Protein AF-A0A8H4WHG0-F1 (afdb_monomer_lite)

Sequence (156 aa):
MGLGTYLGYFVSQNGRGHVLGYRLNLPNECSWTNANLFTTQYFHKDGVDLAGLLCITKYLSGGESDIASTHHVFNVLQERDPDVTRTLCEPNWYFDRKGETSEGEEGWVRGSVFYLENDDDRSSLRVYARFDPMNETSLARFNSGPDARIPFLSDR

pLDDT: mean 80.16, std 14.62, range [36.09, 98.19]

Radius of gyration: 18.2 Å; chains: 1; bounding box: 47×36×48 Å

Foldseek 3Di:
DPPVVVVDDFDAPDPVRDRDDDDDDDPPPDPPPDDDSPDDFDDFDDPDPDDDDDPPDDDPDDPDDDDDDPVVVLVVCCVPPVVVSVQQQDQADKFAPVPPDDPPDDRIDTGHQWDWDPDPVVPDTDIDGGDDVVRVVVCCVQCDDPNNPHDDPDDD

Structure (mmCIF, N/CA/C/O backbone):
data_AF-A0A8H4WHG0-F1
#
_entry.id   AF-A0A8H4WHG0-F1
#
loop_
_atom_site.group_PDB
_atom_site.id
_atom_site.type_symbol
_atom_site.label_atom_id
_atom_site.label_alt_id
_atom_site.label_comp_id
_atom_site.label_asym_id
_atom_site.label_entity_id
_atom_site.label_seq_id
_atom_site.pdbx_PDB_ins_code
_atom_site.Cartn_x
_atom_site.Cartn_y
_atom_site.Cartn_z
_atom_site.occupancy
_atom_site.B_iso_or_equiv
_atom_site.auth_seq_id
_atom_site.auth_comp_id
_atom_site.auth_asym_id
_atom_site.auth_atom_id
_atom_site.pdbx_PDB_model_num
ATOM 1 N N . MET A 1 1 ? 14.609 16.639 -13.752 1.00 70.56 1 MET A N 1
ATOM 2 C CA . MET A 1 1 ? 13.201 16.212 -13.576 1.00 70.56 1 MET A CA 1
ATOM 3 C C . MET A 1 1 ? 12.419 16.602 -14.824 1.00 70.56 1 MET A C 1
ATOM 5 O O . MET A 1 1 ? 12.812 17.574 -15.455 1.00 70.56 1 MET A O 1
ATOM 9 N N . GLY A 1 2 ? 11.419 15.809 -15.222 1.00 85.12 2 GLY A N 1
ATOM 10 C CA . GLY A 1 2 ? 10.707 15.924 -16.508 1.00 85.12 2 GLY A CA 1
ATOM 11 C C . GLY A 1 2 ? 9.200 15.743 -16.323 1.00 85.12 2 GLY A C 1
ATOM 12 O O . GLY A 1 2 ? 8.618 16.447 -15.516 1.00 85.12 2 GLY A O 1
ATOM 13 N N . LEU A 1 3 ? 8.583 14.765 -16.995 1.00 86.38 3 LEU A N 1
ATOM 14 C CA . LEU A 1 3 ? 7.125 14.534 -16.990 1.00 86.38 3 LEU A CA 1
ATOM 15 C C . LEU A 1 3 ? 6.451 14.609 -15.604 1.00 86.38 3 LEU A C 1
ATOM 17 O O . LEU A 1 3 ? 5.375 15.184 -15.485 1.00 86.38 3 LEU A O 1
ATOM 21 N N . GLY A 1 4 ? 7.092 14.090 -14.552 1.00 86.56 4 GLY A N 1
ATOM 22 C CA . GLY A 1 4 ? 6.533 14.114 -13.195 1.00 86.56 4 GLY A CA 1
ATOM 23 C C . GLY A 1 4 ? 6.200 15.516 -12.662 1.00 86.56 4 GLY A C 1
ATOM 24 O O . GLY A 1 4 ? 5.281 15.640 -11.864 1.00 86.56 4 GLY A O 1
ATOM 25 N N . THR A 1 5 ? 6.860 16.581 -13.146 1.00 89.88 5 THR A N 1
ATOM 26 C CA . THR A 1 5 ? 6.596 17.960 -12.682 1.00 89.88 5 THR A CA 1
ATOM 27 C C . THR A 1 5 ? 5.221 18.467 -13.111 1.00 89.88 5 THR A C 1
ATOM 29 O O . THR A 1 5 ? 4.733 19.439 -12.549 1.00 89.88 5 THR A O 1
ATOM 32 N N . TYR A 1 6 ? 4.615 17.846 -14.127 1.00 92.56 6 TYR A N 1
ATOM 33 C CA . TYR A 1 6 ? 3.268 18.172 -14.595 1.00 92.56 6 TYR A CA 1
ATOM 34 C C . TYR A 1 6 ? 2.177 17.426 -13.817 1.00 92.56 6 TYR A C 1
ATOM 36 O O . TYR A 1 6 ? 1.007 17.770 -13.946 1.00 92.56 6 TYR A O 1
ATOM 44 N N . LEU A 1 7 ? 2.546 16.399 -13.043 1.00 91.00 7 LEU A N 1
ATOM 45 C CA . LEU A 1 7 ? 1.608 15.533 -12.326 1.00 91.00 7 LEU A CA 1
ATOM 46 C C . LEU A 1 7 ? 1.487 15.895 -10.844 1.00 91.00 7 LEU A C 1
ATOM 48 O O . LEU A 1 7 ? 0.455 15.620 -10.242 1.00 91.00 7 LEU A O 1
ATOM 52 N N . GLY A 1 8 ? 2.510 16.519 -10.256 1.00 90.81 8 GLY A N 1
ATOM 53 C CA . GLY A 1 8 ? 2.449 16.971 -8.872 1.00 90.81 8 GLY A CA 1
ATOM 54 C C . GLY A 1 8 ? 3.814 17.217 -8.242 1.00 90.81 8 GLY A C 1
ATOM 55 O O . GLY A 1 8 ? 4.826 17.403 -8.923 1.00 90.81 8 GLY A O 1
ATOM 56 N N . TYR A 1 9 ? 3.817 17.227 -6.911 1.00 90.69 9 TYR A N 1
ATOM 57 C CA . TYR A 1 9 ? 5.023 17.368 -6.104 1.00 90.69 9 TYR A CA 1
ATOM 58 C C . TYR A 1 9 ? 5.713 16.023 -5.918 1.00 90.69 9 TYR A C 1
ATOM 60 O O . TYR A 1 9 ? 5.074 14.991 -5.725 1.00 90.69 9 TYR A O 1
ATOM 68 N N . PHE A 1 10 ? 7.040 16.043 -5.948 1.00 88.31 10 PHE A N 1
ATOM 69 C CA . PHE A 1 10 ? 7.822 14.842 -5.718 1.00 88.31 10 PHE A CA 1
ATOM 70 C C . PHE A 1 10 ? 8.034 14.622 -4.229 1.00 88.31 10 PHE A C 1
ATOM 72 O O . PHE A 1 10 ? 8.351 15.557 -3.494 1.00 88.31 10 PHE A O 1
ATOM 79 N N . VAL A 1 11 ? 7.941 13.364 -3.823 1.00 88.25 11 VAL A N 1
ATOM 80 C CA . VAL A 1 11 ? 8.311 12.916 -2.484 1.00 88.25 11 VAL A CA 1
ATOM 81 C C . VAL A 1 11 ? 9.613 12.125 -2.539 1.00 88.25 11 VAL A C 1
ATOM 83 O O . VAL A 1 11 ? 10.017 11.627 -3.594 1.00 88.25 11 VAL A O 1
ATOM 86 N N . SER A 1 12 ? 10.297 12.037 -1.399 1.00 87.00 12 SER A N 1
ATOM 87 C CA . SER A 1 12 ? 11.493 11.206 -1.291 1.00 87.00 12 SER A CA 1
ATOM 88 C C . SER A 1 12 ? 11.139 9.727 -1.438 1.00 87.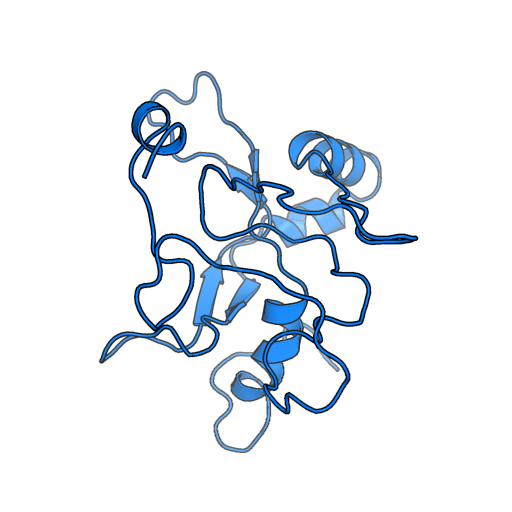00 12 SER A C 1
ATOM 90 O O . SER A 1 12 ? 10.153 9.268 -0.872 1.00 87.00 12 SER A O 1
ATOM 92 N N . GLN A 1 13 ? 11.969 8.970 -2.155 1.00 81.12 13 GLN A N 1
ATOM 93 C CA . GLN A 1 13 ? 11.817 7.520 -2.312 1.00 81.12 13 GLN A CA 1
ATOM 94 C C . GLN A 1 13 ? 12.486 6.713 -1.188 1.00 81.12 13 GLN A C 1
ATOM 96 O O . GLN A 1 13 ? 12.351 5.492 -1.150 1.00 81.12 13 GLN A O 1
ATOM 101 N N . ASN A 1 14 ? 13.296 7.360 -0.345 1.00 78.94 14 ASN A N 1
ATOM 102 C CA . ASN A 1 14 ? 13.981 6.732 0.787 1.00 78.94 14 ASN A CA 1
ATOM 103 C C . ASN A 1 14 ? 14.424 7.766 1.838 1.00 78.94 14 ASN A C 1
ATOM 105 O O . ASN A 1 14 ? 14.488 8.967 1.567 1.00 78.94 14 ASN A O 1
ATOM 109 N N . GLY A 1 15 ? 14.870 7.293 3.001 1.00 73.56 15 GLY A N 1
ATOM 110 C CA . GLY A 1 15 ? 15.456 8.133 4.054 1.00 73.56 15 GLY A CA 1
ATOM 111 C C . GLY A 1 15 ? 16.700 8.960 3.671 1.00 73.56 15 GLY A C 1
ATOM 112 O O . GLY A 1 15 ? 17.153 9.768 4.474 1.00 73.56 15 GLY A O 1
ATOM 113 N N . ARG A 1 16 ? 17.268 8.809 2.462 1.00 80.69 16 ARG A N 1
ATOM 114 C CA . ARG A 1 16 ? 18.393 9.635 1.968 1.00 80.69 16 ARG A CA 1
ATOM 115 C C . ARG A 1 16 ? 17.945 10.857 1.160 1.00 80.69 16 ARG A C 1
ATOM 117 O O . ARG A 1 16 ? 18.799 11.600 0.684 1.00 80.69 16 ARG A O 1
ATOM 124 N N . GLY A 1 17 ? 16.643 11.060 0.961 1.00 83.31 17 GLY A N 1
ATOM 125 C CA . GLY A 1 17 ? 16.132 12.212 0.212 1.00 83.31 17 GLY A CA 1
ATOM 126 C C . GLY A 1 17 ? 16.181 12.045 -1.310 1.00 83.31 17 GLY A C 1
ATOM 127 O O . GLY A 1 17 ? 16.068 13.031 -2.039 1.00 83.31 17 GLY A O 1
ATOM 128 N N . HIS A 1 18 ? 16.405 10.831 -1.827 1.00 85.75 18 HIS A N 1
ATOM 129 C CA . HIS A 1 18 ? 16.471 10.625 -3.274 1.00 85.75 18 HIS A CA 1
ATOM 130 C C . HIS A 1 18 ? 15.087 10.781 -3.910 1.00 85.75 18 HIS A C 1
ATOM 132 O O . HIS A 1 18 ? 14.166 10.033 -3.602 1.00 85.75 18 HIS A O 1
ATOM 138 N N . VAL A 1 19 ? 14.969 11.710 -4.858 1.00 85.69 19 VAL A N 1
ATOM 139 C CA . VAL A 1 19 ? 13.715 11.982 -5.581 1.00 85.69 19 VAL A CA 1
ATOM 140 C C . VAL A 1 19 ? 13.524 11.057 -6.791 1.00 85.69 19 VAL A C 1
ATOM 142 O O . VAL A 1 19 ? 12.402 10.724 -7.168 1.00 85.69 19 VAL A O 1
ATOM 145 N N . LEU A 1 20 ? 14.628 10.607 -7.393 1.00 85.62 20 LEU A N 1
ATOM 146 C CA . LEU A 1 20 ? 14.634 9.643 -8.489 1.00 85.62 20 LEU A CA 1
ATOM 147 C C . LEU A 1 20 ? 15.542 8.470 -8.121 1.00 85.62 20 LEU A C 1
ATOM 149 O O . LEU A 1 20 ? 16.764 8.611 -8.068 1.00 85.62 20 LEU A O 1
ATOM 153 N N . GLY A 1 21 ? 14.938 7.320 -7.845 1.00 81.75 21 GLY A N 1
ATOM 154 C CA . GLY A 1 21 ? 15.652 6.076 -7.602 1.00 81.75 21 GLY A CA 1
ATOM 155 C C . GLY A 1 21 ? 16.067 5.405 -8.905 1.00 81.75 21 GLY A C 1
ATOM 156 O O . GLY A 1 21 ? 15.287 5.305 -9.850 1.00 81.75 21 GLY A O 1
ATOM 157 N N . TYR A 1 22 ? 17.298 4.904 -8.936 1.00 81.38 22 TYR A N 1
ATOM 158 C CA . TYR A 1 22 ? 17.751 3.978 -9.964 1.00 81.38 22 TYR A CA 1
ATOM 159 C C . TYR A 1 22 ? 17.664 2.555 -9.411 1.00 81.38 22 TYR A C 1
ATOM 161 O O . TYR A 1 22 ? 18.269 2.246 -8.383 1.00 81.38 22 TYR A O 1
ATOM 169 N N . ARG A 1 23 ? 16.877 1.700 -10.068 1.00 73.62 23 ARG A N 1
ATOM 170 C CA . ARG A 1 23 ? 16.734 0.281 -9.725 1.00 73.62 23 ARG A CA 1
ATOM 171 C C . ARG A 1 23 ? 17.523 -0.539 -10.740 1.00 73.62 23 ARG A C 1
ATOM 173 O O . ARG A 1 23 ? 17.285 -0.430 -11.939 1.00 73.62 23 ARG A O 1
ATOM 180 N N . LEU A 1 24 ? 18.447 -1.358 -10.248 1.00 72.50 24 LEU A N 1
ATOM 181 C CA . LEU A 1 24 ? 19.225 -2.292 -11.052 1.00 72.50 24 LEU A CA 1
ATOM 182 C C . LEU A 1 24 ? 19.257 -3.647 -10.353 1.00 72.50 24 LEU A C 1
ATOM 184 O O . LEU A 1 24 ? 19.442 -3.719 -9.139 1.00 72.50 24 LEU A O 1
ATOM 188 N N . ASN A 1 25 ? 19.108 -4.705 -11.141 1.00 67.00 25 ASN A N 1
ATOM 189 C CA . ASN A 1 25 ? 19.354 -6.064 -10.692 1.00 67.00 25 ASN A CA 1
ATOM 190 C C . ASN A 1 25 ? 20.880 -6.291 -10.648 1.00 67.00 25 ASN A C 1
ATOM 192 O O . ASN A 1 25 ? 21.519 -6.366 -11.698 1.00 67.00 25 ASN A O 1
ATOM 196 N N . LEU A 1 26 ? 21.475 -6.304 -9.452 1.00 62.00 26 LEU A N 1
ATOM 197 C CA . LEU A 1 26 ? 22.919 -6.494 -9.241 1.00 62.00 26 LEU A CA 1
ATOM 198 C C . LEU A 1 26 ? 23.200 -7.947 -8.846 1.00 62.00 26 LEU A C 1
ATOM 200 O O . LEU A 1 26 ? 22.517 -8.429 -7.969 1.00 62.00 26 LEU A O 1
ATOM 204 N N . PRO A 1 27 ? 24.201 -8.664 -9.374 1.00 55.12 27 PRO A N 1
ATOM 205 C CA . PRO A 1 27 ? 24.532 -9.996 -8.852 1.00 55.12 27 PRO A CA 1
ATOM 206 C C . PRO A 1 27 ? 24.756 -9.959 -7.322 1.00 55.12 27 PRO A C 1
ATOM 208 O O . PRO A 1 27 ? 25.293 -8.975 -6.821 1.00 55.12 27 PRO A O 1
ATOM 211 N N . ASN A 1 28 ? 24.297 -11.014 -6.628 1.00 47.81 28 ASN A N 1
ATOM 212 C CA . ASN A 1 28 ? 24.083 -11.263 -5.178 1.00 47.81 28 ASN A CA 1
ATOM 213 C C . ASN A 1 28 ? 25.108 -10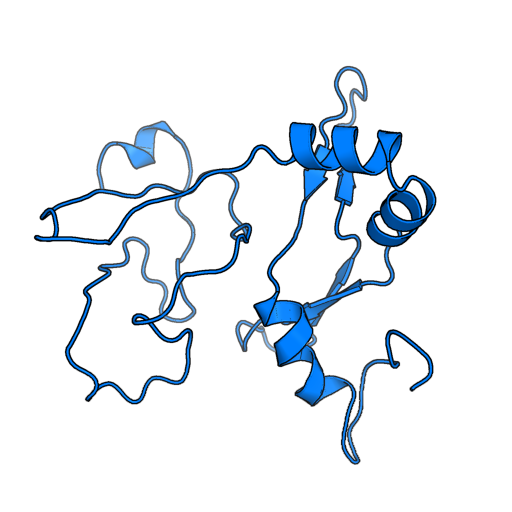.767 -4.114 1.00 47.81 28 ASN A C 1
ATOM 215 O O . ASN A 1 28 ? 25.094 -11.253 -2.986 1.00 47.81 28 ASN A O 1
ATOM 219 N N . GLU A 1 29 ? 25.981 -9.806 -4.387 1.00 44.12 29 GLU A N 1
ATOM 220 C CA . GLU A 1 29 ? 27.001 -9.316 -3.450 1.00 44.12 29 GLU A CA 1
ATOM 221 C C . GLU A 1 29 ? 26.563 -8.079 -2.645 1.00 44.12 29 GLU A C 1
ATOM 223 O O . GLU A 1 29 ? 27.291 -7.609 -1.771 1.00 44.12 29 GLU A O 1
ATOM 228 N N . CYS A 1 30 ? 25.361 -7.542 -2.881 1.00 39.22 30 CYS A N 1
ATOM 229 C CA . CYS A 1 30 ? 24.844 -6.413 -2.108 1.00 39.22 30 CYS A CA 1
ATOM 230 C C . CYS A 1 30 ? 24.034 -6.904 -0.899 1.00 39.22 30 CYS A C 1
ATOM 232 O O . CYS A 1 30 ? 22.831 -7.135 -0.990 1.00 39.22 30 CYS A O 1
ATOM 234 N N . SER A 1 31 ? 24.694 -7.017 0.256 1.00 36.09 31 SER A N 1
ATOM 235 C CA . SER A 1 31 ? 24.103 -7.355 1.560 1.00 36.09 31 SER A CA 1
ATOM 236 C C . SER A 1 31 ? 23.237 -6.232 2.159 1.00 36.09 31 SER A C 1
ATOM 238 O O . SER A 1 31 ? 23.283 -5.982 3.364 1.00 36.09 31 SER A O 1
ATOM 240 N N . TRP A 1 32 ? 22.470 -5.510 1.340 1.00 40.00 32 TRP A N 1
ATOM 241 C CA . TRP A 1 32 ? 21.477 -4.566 1.843 1.00 40.00 32 TRP A CA 1
ATOM 242 C C . TRP A 1 32 ? 20.188 -5.333 2.112 1.00 40.00 32 TRP A C 1
ATOM 244 O O . TRP A 1 32 ? 19.432 -5.664 1.206 1.00 40.00 32 TRP A O 1
ATOM 254 N N . THR A 1 33 ? 19.951 -5.606 3.390 1.00 37.72 33 THR A N 1
ATOM 255 C CA . THR A 1 33 ? 18.785 -6.278 3.985 1.00 37.72 33 THR A CA 1
ATOM 256 C C . THR A 1 33 ? 17.458 -5.518 3.826 1.00 37.72 33 THR A C 1
ATOM 258 O O . THR A 1 33 ? 16.548 -5.683 4.632 1.00 37.72 33 THR A O 1
ATOM 261 N N . ASN A 1 34 ? 17.302 -4.709 2.777 1.00 41.00 34 ASN A N 1
ATOM 262 C CA . ASN A 1 34 ? 16.082 -3.969 2.478 1.00 41.00 34 ASN A CA 1
ATOM 263 C C . ASN A 1 34 ? 15.545 -4.419 1.120 1.00 41.00 34 ASN A C 1
ATOM 265 O O . ASN A 1 34 ? 16.012 -3.955 0.086 1.00 41.00 34 ASN A O 1
ATOM 269 N N . ALA A 1 35 ? 14.564 -5.327 1.177 1.00 43.38 35 ALA A N 1
ATOM 270 C CA . ALA A 1 35 ? 13.867 -5.955 0.056 1.00 43.38 35 ALA A CA 1
ATOM 271 C C . ALA A 1 35 ? 14.811 -6.664 -0.927 1.00 43.38 35 ALA A C 1
ATOM 273 O O . ALA A 1 35 ? 15.423 -6.040 -1.786 1.00 43.38 35 ALA A O 1
ATOM 274 N N . ASN A 1 36 ? 14.898 -7.993 -0.821 1.00 41.94 36 ASN A N 1
ATOM 275 C CA . ASN A 1 36 ? 15.584 -8.836 -1.798 1.00 41.94 36 ASN A CA 1
ATOM 276 C C . ASN A 1 36 ? 15.157 -8.443 -3.225 1.00 41.94 36 ASN A C 1
ATOM 278 O O . ASN A 1 36 ? 14.065 -8.784 -3.675 1.00 41.94 36 ASN A O 1
ATOM 282 N N . LEU A 1 37 ? 16.041 -7.745 -3.941 1.00 46.69 37 LEU A N 1
ATOM 283 C CA . LEU A 1 37 ? 15.861 -7.276 -5.323 1.00 46.69 37 LEU A CA 1
ATOM 284 C C . LEU A 1 37 ? 15.814 -8.435 -6.345 1.00 46.69 37 LEU A C 1
ATOM 286 O O . LEU A 1 37 ? 15.758 -8.194 -7.548 1.00 46.69 37 LEU A O 1
ATOM 290 N N . PHE A 1 38 ? 15.844 -9.681 -5.862 1.00 42.28 38 PHE A N 1
ATOM 291 C CA . PHE A 1 38 ? 15.975 -10.921 -6.634 1.00 42.28 38 PHE A CA 1
ATOM 292 C C . PHE A 1 38 ? 14.754 -11.838 -6.548 1.00 42.28 38 PHE A C 1
ATOM 294 O O . PHE A 1 38 ? 14.737 -12.884 -7.191 1.00 42.28 38 PHE A O 1
ATOM 301 N N . THR A 1 39 ? 13.747 -11.484 -5.747 1.00 53.56 39 THR A N 1
ATOM 302 C CA . THR A 1 39 ? 12.507 -12.257 -5.610 1.00 53.56 39 THR A CA 1
ATOM 303 C C . THR A 1 39 ? 11.325 -11.448 -6.120 1.00 53.56 39 THR A C 1
ATOM 305 O O . THR A 1 39 ? 11.334 -10.219 -6.027 1.00 53.56 39 THR A O 1
ATOM 308 N N . THR A 1 40 ? 10.296 -12.139 -6.616 1.00 60.47 40 THR A N 1
ATOM 309 C CA . THR A 1 40 ? 8.993 -11.549 -6.946 1.00 60.47 40 THR A CA 1
ATOM 310 C C . THR A 1 40 ? 8.558 -10.609 -5.825 1.00 60.47 40 THR A C 1
ATOM 312 O O . THR A 1 40 ? 8.479 -11.016 -4.665 1.00 60.47 40 THR A O 1
ATOM 315 N N . GLN A 1 41 ? 8.340 -9.338 -6.159 1.00 73.31 41 GLN A N 1
ATOM 316 C CA . GLN A 1 41 ? 7.787 -8.379 -5.212 1.00 73.31 41 GLN A CA 1
ATOM 317 C C . GLN A 1 41 ? 6.327 -8.750 -4.966 1.00 73.31 41 GLN A C 1
ATOM 319 O O . GLN A 1 41 ? 5.576 -8.984 -5.912 1.00 73.31 41 GLN A O 1
ATOM 324 N N . TYR A 1 42 ? 5.924 -8.811 -3.701 1.00 84.12 42 TYR A N 1
ATOM 325 C CA . TYR A 1 42 ? 4.513 -8.962 -3.372 1.00 84.12 42 TYR A CA 1
ATOM 326 C C . TYR A 1 42 ? 3.747 -7.705 -3.787 1.00 84.12 42 TYR A C 1
ATOM 328 O O . TYR A 1 42 ? 4.308 -6.605 -3.808 1.00 84.12 42 TYR A O 1
ATOM 336 N N . PHE A 1 43 ? 2.455 -7.855 -4.077 1.00 89.50 43 PHE A N 1
ATOM 337 C CA . PHE A 1 43 ? 1.579 -6.702 -4.249 1.00 89.50 43 PHE A CA 1
ATOM 338 C C . PHE A 1 43 ? 1.630 -5.828 -2.995 1.00 89.50 43 PHE A C 1
ATOM 340 O O . PHE A 1 43 ? 1.445 -6.308 -1.878 1.00 89.50 43 PHE A O 1
ATOM 347 N N . HIS A 1 44 ? 1.888 -4.543 -3.196 1.00 90.25 44 HIS A N 1
ATOM 348 C CA . HIS A 1 44 ? 1.931 -3.533 -2.152 1.00 90.25 44 HIS A CA 1
ATOM 349 C C . HIS A 1 44 ? 1.492 -2.193 -2.736 1.00 90.25 44 HIS A C 1
ATOM 351 O O . HIS A 1 44 ? 1.354 -2.033 -3.952 1.00 90.25 44 HIS A O 1
ATOM 357 N N . LYS A 1 45 ? 1.274 -1.224 -1.853 1.00 89.94 45 LYS A N 1
ATOM 358 C CA . LYS A 1 45 ? 1.042 0.164 -2.216 1.00 89.94 45 LYS A CA 1
ATOM 359 C C . LYS A 1 45 ? 2.065 1.044 -1.515 1.00 89.94 45 LYS A C 1
ATOM 361 O O . LYS A 1 45 ? 2.196 0.999 -0.293 1.00 89.94 45 LYS A O 1
ATOM 366 N N . ASP A 1 46 ? 2.727 1.881 -2.297 1.00 86.94 46 ASP A N 1
ATOM 367 C CA . ASP A 1 46 ? 3.611 2.915 -1.779 1.00 86.94 46 ASP A CA 1
ATOM 368 C C . ASP A 1 46 ? 2.825 4.007 -1.033 1.00 86.94 46 ASP A C 1
ATOM 370 O O . ASP A 1 46 ? 1.634 4.234 -1.265 1.00 86.94 46 ASP A O 1
ATOM 374 N N . GLY A 1 47 ? 3.508 4.730 -0.145 1.00 82.56 47 GLY A N 1
ATOM 375 C CA . GLY A 1 47 ? 2.958 5.876 0.589 1.00 82.56 47 GLY A CA 1
ATOM 376 C C . GLY A 1 47 ? 2.788 7.141 -0.261 1.00 82.56 47 GLY A C 1
ATOM 377 O O . GLY A 1 47 ? 3.040 8.232 0.240 1.00 82.56 47 GLY A O 1
ATOM 378 N N . VAL A 1 48 ? 2.426 6.999 -1.539 1.00 87.12 48 VAL A N 1
ATOM 379 C CA . VAL A 1 48 ? 2.325 8.085 -2.526 1.00 87.12 48 VAL A CA 1
ATOM 380 C C . VAL A 1 48 ? 1.004 8.011 -3.290 1.00 87.12 48 VAL A C 1
ATOM 382 O O . VAL A 1 48 ? 0.417 6.935 -3.424 1.00 87.12 48 VAL A O 1
ATOM 385 N N . ASP A 1 49 ? 0.560 9.141 -3.840 1.00 88.44 49 ASP A N 1
ATOM 386 C CA . ASP A 1 49 ? -0.648 9.188 -4.677 1.00 88.44 49 ASP A CA 1
ATOM 387 C C . ASP A 1 49 ? -0.399 8.621 -6.081 1.00 88.44 49 ASP A C 1
ATOM 389 O O . ASP A 1 49 ? -1.270 7.981 -6.670 1.00 88.44 49 ASP A O 1
ATOM 393 N N . LEU A 1 50 ? 0.809 8.835 -6.614 1.00 90.19 50 LEU A N 1
ATOM 394 C CA . LEU A 1 50 ? 1.227 8.395 -7.943 1.00 90.19 50 LEU A CA 1
ATOM 395 C C . LEU A 1 50 ? 2.649 7.829 -7.901 1.00 90.19 50 LEU A C 1
ATOM 397 O O . LEU A 1 50 ? 3.594 8.522 -7.523 1.00 90.19 50 LEU A O 1
ATOM 401 N N . ALA A 1 51 ? 2.806 6.586 -8.356 1.00 90.38 51 ALA A N 1
ATOM 402 C CA . ALA A 1 51 ? 4.105 5.955 -8.570 1.00 90.38 51 ALA A CA 1
ATOM 403 C C . ALA A 1 51 ? 4.456 5.963 -10.067 1.00 90.38 51 ALA A C 1
ATOM 405 O O . ALA A 1 51 ? 3.637 5.603 -10.913 1.00 90.38 51 ALA A O 1
ATOM 406 N N . GLY A 1 52 ? 5.680 6.380 -10.400 1.00 89.25 52 GLY A N 1
ATOM 407 C CA . GLY A 1 52 ? 6.178 6.432 -11.775 1.00 89.25 52 GLY A CA 1
ATOM 408 C C . GLY A 1 52 ? 7.392 5.528 -11.971 1.00 89.25 52 GLY A C 1
ATOM 409 O O . GLY A 1 52 ? 8.389 5.675 -11.267 1.00 89.25 52 GLY A O 1
ATOM 410 N N . LEU A 1 53 ? 7.331 4.635 -12.961 1.00 89.75 53 LEU A N 1
ATOM 411 C CA . LEU A 1 53 ? 8.428 3.743 -13.341 1.00 89.75 53 LEU A CA 1
ATOM 412 C C . LEU A 1 53 ? 8.827 3.994 -14.797 1.00 89.75 53 LEU A C 1
ATOM 414 O O . LEU A 1 53 ? 7.977 4.036 -15.685 1.00 89.75 53 LEU A O 1
ATOM 418 N N . LEU A 1 54 ? 10.130 4.149 -15.045 1.00 89.12 54 LEU A N 1
ATOM 419 C CA . LEU A 1 54 ? 10.684 4.327 -16.386 1.00 89.12 54 LEU A CA 1
ATOM 420 C C . LEU A 1 54 ? 11.667 3.199 -16.697 1.00 89.12 54 LEU A C 1
ATOM 422 O O . LEU A 1 54 ? 12.742 3.112 -16.106 1.00 89.12 54 LEU A O 1
ATOM 426 N N . CYS A 1 55 ? 11.312 2.358 -17.665 1.00 89.06 55 CYS A N 1
ATOM 427 C CA . CYS A 1 55 ? 12.200 1.320 -18.170 1.00 89.06 55 CYS A CA 1
ATOM 428 C C . CYS A 1 55 ? 13.263 1.940 -19.090 1.00 89.06 55 CYS A C 1
ATOM 430 O O . CYS A 1 55 ? 12.974 2.272 -20.239 1.00 89.06 55 CYS A O 1
ATOM 432 N N . ILE A 1 56 ? 14.495 2.063 -18.592 1.00 88.19 56 ILE A N 1
ATOM 433 C CA . ILE A 1 56 ? 15.648 2.519 -19.388 1.00 88.19 56 ILE A CA 1
ATOM 434 C C . ILE A 1 56 ? 16.161 1.399 -20.299 1.00 88.19 56 ILE A C 1
ATOM 436 O O . ILE A 1 56 ? 16.407 1.621 -21.481 1.00 88.19 56 ILE A O 1
ATOM 440 N N . THR A 1 57 ? 16.261 0.184 -19.757 1.00 85.81 57 THR A N 1
ATOM 441 C CA . THR A 1 57 ? 16.761 -0.996 -20.467 1.00 85.81 57 THR A CA 1
ATOM 442 C C . THR A 1 57 ? 15.879 -2.188 -20.130 1.00 85.81 57 THR A C 1
ATOM 444 O O . THR A 1 57 ? 15.660 -2.481 -18.956 1.00 85.81 57 THR A O 1
ATOM 447 N N . LYS A 1 58 ? 15.380 -2.881 -21.156 1.00 84.69 58 LYS A N 1
ATOM 448 C CA . LYS A 1 58 ? 14.616 -4.121 -20.975 1.00 84.69 58 LYS A CA 1
ATOM 449 C C . LYS A 1 58 ? 15.550 -5.266 -20.597 1.00 84.69 58 LYS A C 1
ATOM 451 O O . LYS A 1 58 ? 16.660 -5.354 -21.120 1.00 84.69 58 LYS A O 1
ATOM 456 N N . TYR A 1 59 ? 15.086 -6.149 -19.722 1.00 78.81 59 TYR A N 1
ATOM 457 C CA . TYR A 1 59 ? 15.811 -7.369 -19.383 1.00 78.81 59 TYR A CA 1
ATOM 458 C C . TYR A 1 59 ? 15.567 -8.461 -20.441 1.00 78.81 59 TYR A C 1
ATOM 460 O O . TYR A 1 59 ? 14.588 -8.395 -21.185 1.00 78.81 59 TYR A O 1
ATOM 468 N N . LEU A 1 60 ? 16.459 -9.457 -20.529 1.00 82.81 60 LEU A N 1
ATOM 469 C CA . LEU A 1 60 ? 16.330 -10.562 -21.494 1.00 82.81 60 LEU A CA 1
ATOM 470 C C . LEU A 1 60 ? 15.102 -11.451 -21.201 1.00 82.81 60 LEU A C 1
ATOM 472 O O . LEU A 1 60 ? 14.457 -11.939 -22.123 1.00 82.81 60 LEU A O 1
ATOM 476 N N . SER A 1 61 ? 14.789 -11.641 -19.919 1.00 81.44 61 SER A N 1
ATOM 477 C CA . SER A 1 61 ? 13.635 -12.381 -19.391 1.00 81.44 61 SER A CA 1
ATOM 478 C C . SER A 1 61 ? 13.334 -11.958 -17.949 1.00 81.44 61 SER A C 1
ATOM 480 O O . SER A 1 61 ? 14.265 -11.874 -17.148 1.00 81.44 61 SER A O 1
ATOM 482 N N . GLY A 1 62 ? 12.071 -11.771 -17.577 1.00 81.06 62 GLY A N 1
ATOM 483 C CA . GLY A 1 62 ? 11.709 -11.270 -16.252 1.00 81.06 62 GLY A CA 1
ATOM 484 C C . GLY A 1 62 ? 11.591 -9.741 -16.201 1.00 81.06 62 GLY A C 1
ATOM 485 O O . GLY A 1 62 ? 11.815 -9.043 -17.195 1.00 81.06 62 GLY A O 1
ATOM 486 N N . GLY A 1 63 ? 11.305 -9.207 -15.012 1.00 78.56 63 GLY A N 1
ATOM 487 C CA . GLY A 1 63 ? 11.131 -7.765 -14.795 1.00 78.56 63 GLY A CA 1
ATOM 488 C C . GLY A 1 63 ? 9.737 -7.260 -15.169 1.00 78.56 63 GLY A C 1
ATOM 489 O O . GLY A 1 63 ? 9.553 -6.065 -15.406 1.00 78.56 63 GLY A O 1
ATOM 490 N N . GLU A 1 64 ? 8.766 -8.167 -15.246 1.00 85.25 64 GLU A N 1
ATOM 491 C CA . GLU A 1 64 ? 7.361 -7.846 -15.424 1.00 85.25 64 GLU A CA 1
ATOM 492 C C . GLU A 1 64 ? 6.858 -6.987 -14.258 1.00 85.25 64 GLU A C 1
ATOM 494 O O . GLU A 1 64 ? 7.299 -7.108 -13.114 1.00 85.25 64 GLU A O 1
ATOM 499 N N . SER A 1 65 ? 5.947 -6.070 -14.574 1.00 86.56 65 SER A N 1
ATOM 500 C CA . SER A 1 65 ? 5.257 -5.249 -13.585 1.00 86.56 65 SER A CA 1
ATOM 501 C C . SER A 1 65 ? 3.794 -5.648 -13.572 1.00 86.56 65 SER A C 1
ATOM 503 O O . SER A 1 65 ? 3.116 -5.516 -14.591 1.00 86.56 65 SER A O 1
ATOM 505 N N . ASP A 1 66 ? 3.321 -6.089 -12.414 1.00 89.94 66 ASP A N 1
ATOM 506 C CA . ASP A 1 66 ? 1.920 -6.419 -12.194 1.00 89.94 66 ASP A CA 1
ATOM 507 C C . ASP A 1 66 ? 1.221 -5.282 -11.449 1.00 89.94 66 ASP A C 1
ATOM 509 O O . ASP A 1 66 ? 1.768 -4.684 -10.520 1.00 89.94 66 ASP A O 1
ATOM 513 N N . ILE A 1 67 ? -0.009 -4.977 -11.861 1.00 92.38 67 ILE A N 1
ATOM 514 C CA . ILE A 1 67 ? -0.839 -3.937 -11.250 1.00 92.38 67 ILE A CA 1
ATOM 515 C C . ILE A 1 67 ? -2.220 -4.527 -10.980 1.00 92.38 67 ILE A C 1
ATOM 517 O O . ILE A 1 67 ? -2.827 -5.140 -11.857 1.00 92.38 67 ILE A O 1
ATOM 521 N N . ALA A 1 68 ? -2.732 -4.304 -9.772 1.00 93.31 68 ALA A N 1
ATOM 522 C CA . ALA A 1 68 ? -4.077 -4.694 -9.369 1.00 93.31 68 ALA A CA 1
ATOM 523 C C . ALA A 1 68 ? -4.873 -3.467 -8.906 1.00 93.31 68 ALA A C 1
ATOM 525 O O . ALA A 1 68 ? -4.344 -2.575 -8.243 1.00 93.31 68 ALA A O 1
ATOM 526 N N . SER A 1 69 ? -6.163 -3.419 -9.245 1.00 94.19 69 SER A N 1
ATOM 527 C CA . SER A 1 69 ? -7.049 -2.337 -8.808 1.00 94.19 69 SER A CA 1
ATOM 528 C C . SER A 1 69 ? -7.505 -2.562 -7.369 1.00 94.19 69 SER A C 1
ATOM 530 O O . SER A 1 69 ? -8.227 -3.521 -7.093 1.00 94.19 69 SER A O 1
ATOM 532 N N . THR A 1 70 ? -7.165 -1.634 -6.470 1.00 93.88 70 THR A N 1
ATOM 533 C CA . THR A 1 70 ? -7.642 -1.632 -5.078 1.00 93.88 70 THR A CA 1
ATOM 534 C C . THR A 1 70 ? -9.165 -1.714 -4.988 1.00 93.88 70 THR A C 1
ATOM 536 O O . THR A 1 70 ? -9.688 -2.477 -4.185 1.00 93.88 70 THR A O 1
ATOM 539 N N . HIS A 1 71 ? -9.882 -0.979 -5.843 1.00 94.44 71 HIS A N 1
ATOM 540 C CA . HIS A 1 71 ? -11.346 -0.977 -5.857 1.00 94.44 71 HIS A CA 1
ATOM 541 C C . HIS A 1 71 ? -11.911 -2.341 -6.256 1.00 94.44 71 HIS A C 1
ATOM 543 O O . HIS A 1 71 ? -12.882 -2.806 -5.668 1.00 94.44 71 HIS A O 1
ATOM 549 N N . HIS A 1 72 ? -11.292 -3.004 -7.238 1.00 96.12 72 HIS A N 1
ATOM 550 C CA . HIS A 1 72 ? -11.732 -4.331 -7.653 1.00 96.12 72 HIS A CA 1
ATOM 551 C C . HIS A 1 72 ? -11.474 -5.371 -6.558 1.00 96.12 72 HIS A C 1
ATOM 553 O O . HIS A 1 72 ? -12.374 -6.139 -6.238 1.00 96.12 72 HIS A O 1
ATOM 559 N N . VAL A 1 73 ? -10.286 -5.346 -5.941 1.00 95.44 73 VAL A N 1
ATOM 560 C CA . VAL A 1 73 ? -9.954 -6.214 -4.798 1.00 95.44 73 VAL A CA 1
ATOM 561 C C . VAL A 1 73 ? -10.952 -6.007 -3.661 1.00 95.44 73 VAL A C 1
ATOM 563 O O . VAL A 1 73 ? -11.503 -6.978 -3.155 1.00 95.44 73 VAL A O 1
ATOM 566 N N . PHE A 1 74 ? -11.240 -4.755 -3.304 1.00 95.88 74 PHE A N 1
ATOM 567 C CA . PHE A 1 74 ? -12.199 -4.433 -2.251 1.00 95.88 74 PHE A CA 1
ATOM 568 C C . PHE A 1 74 ? -13.612 -4.941 -2.568 1.00 95.88 74 PHE A C 1
ATOM 570 O O . PHE A 1 74 ? -14.244 -5.551 -1.714 1.00 95.88 74 PHE A O 1
ATOM 577 N N . ASN A 1 75 ? -14.102 -4.753 -3.797 1.00 96.44 75 ASN A N 1
ATOM 578 C CA . ASN A 1 75 ? -15.419 -5.256 -4.201 1.00 96.44 75 ASN A CA 1
ATOM 579 C C . ASN A 1 75 ? -15.492 -6.788 -4.144 1.00 96.44 75 ASN A C 1
ATOM 581 O O . ASN A 1 75 ? -16.453 -7.331 -3.610 1.00 96.44 75 ASN A O 1
ATOM 585 N N . VAL A 1 76 ? -14.457 -7.483 -4.625 1.00 97.62 76 VAL A N 1
ATOM 586 C CA . VAL A 1 76 ? -14.391 -8.952 -4.568 1.00 97.62 76 VAL A CA 1
ATOM 587 C C . VAL A 1 76 ? -14.350 -9.451 -3.122 1.00 97.62 76 VAL A C 1
ATOM 589 O O . VAL A 1 76 ? -15.033 -10.421 -2.804 1.00 97.62 76 VAL A O 1
ATOM 592 N N . LEU A 1 77 ? -13.591 -8.791 -2.242 1.00 96.69 77 LEU A N 1
ATOM 593 C CA . LEU A 1 77 ? -13.550 -9.130 -0.818 1.00 96.69 77 LEU A CA 1
ATOM 594 C C . LEU A 1 77 ? -14.908 -8.893 -0.148 1.00 96.69 77 LEU A C 1
ATOM 596 O O . LEU A 1 77 ? -15.366 -9.756 0.592 1.00 96.69 77 LEU A O 1
ATOM 600 N N . GLN A 1 78 ? -15.595 -7.788 -0.451 1.00 96.88 78 GLN A N 1
ATOM 601 C CA . GLN A 1 78 ? -16.942 -7.541 0.076 1.00 96.88 78 GLN A CA 1
ATOM 602 C C . GLN A 1 78 ? -17.941 -8.629 -0.337 1.00 96.88 78 GLN A C 1
ATOM 604 O O . GLN A 1 78 ? -18.802 -9.000 0.458 1.00 96.88 78 GLN A O 1
ATOM 609 N N . GLU A 1 79 ? -17.843 -9.126 -1.572 1.00 98.00 79 GLU A N 1
ATOM 610 C CA . GLU A 1 79 ? -18.734 -10.163 -2.097 1.00 98.00 79 GLU A CA 1
ATOM 611 C C . GLU A 1 79 ? -18.431 -11.556 -1.529 1.00 98.00 79 GLU A C 1
ATOM 613 O O . GLU A 1 79 ? -19.360 -12.323 -1.272 1.00 98.00 79 GLU A O 1
ATOM 618 N N . ARG A 1 80 ? -17.148 -11.904 -1.370 1.00 98.19 80 ARG A N 1
ATOM 619 C CA . ARG A 1 80 ? -16.712 -13.264 -1.012 1.00 98.19 80 ARG A CA 1
ATOM 620 C C . ARG A 1 80 ? -16.482 -13.456 0.482 1.00 98.19 80 ARG A C 1
ATOM 622 O O . ARG A 1 80 ? -16.896 -14.477 1.020 1.00 98.19 80 ARG A O 1
ATOM 629 N N . ASP A 1 81 ? -15.871 -12.469 1.130 1.00 97.50 81 ASP A N 1
ATOM 630 C CA . ASP A 1 81 ? -15.360 -12.533 2.502 1.00 97.50 81 ASP A CA 1
ATOM 631 C C . ASP A 1 81 ? -15.694 -11.216 3.256 1.00 97.50 81 ASP A C 1
ATOM 633 O O . ASP A 1 81 ? -14.815 -10.401 3.581 1.00 97.50 81 ASP A O 1
ATOM 637 N N . PRO A 1 82 ? -16.989 -10.925 3.498 1.00 97.12 82 PRO A N 1
ATOM 638 C CA . PRO A 1 82 ? -17.432 -9.651 4.077 1.00 97.12 82 PRO A CA 1
ATOM 639 C C . PRO A 1 82 ? -16.979 -9.443 5.530 1.00 97.12 82 PRO A C 1
ATOM 641 O O . PRO A 1 82 ? -16.862 -8.308 5.995 1.00 97.12 82 PRO A O 1
ATOM 644 N N . ASP A 1 83 ? -16.745 -10.523 6.270 1.00 96.94 83 ASP A N 1
ATOM 645 C CA . ASP A 1 83 ? -16.156 -10.508 7.606 1.00 96.94 83 ASP A CA 1
ATOM 646 C C . ASP A 1 83 ? -14.684 -10.088 7.567 1.00 96.94 83 ASP A C 1
ATOM 648 O O . ASP A 1 83 ? -14.319 -9.143 8.266 1.00 96.94 83 ASP A O 1
ATOM 652 N N . VAL A 1 84 ? -13.886 -10.683 6.675 1.00 94.62 84 VAL A N 1
ATOM 653 C CA . VAL A 1 84 ? -12.491 -10.281 6.435 1.00 94.62 84 VAL A CA 1
ATOM 654 C C . VAL A 1 84 ? -12.428 -8.816 6.018 1.00 94.62 84 VAL A C 1
ATOM 656 O O . VAL A 1 84 ? -11.637 -8.044 6.558 1.00 94.62 84 VAL A O 1
ATOM 659 N N . THR A 1 85 ? -13.308 -8.397 5.107 1.00 96.00 85 THR A N 1
ATOM 660 C CA . THR A 1 85 ? -13.371 -7.000 4.663 1.00 96.00 85 THR A CA 1
ATOM 661 C C . THR A 1 85 ? -13.643 -6.047 5.822 1.00 96.00 85 THR A C 1
ATOM 663 O O . THR A 1 85 ? -13.004 -5.000 5.920 1.00 96.00 85 THR A O 1
ATOM 666 N N . ARG A 1 86 ? -14.559 -6.407 6.731 1.00 95.44 86 ARG A N 1
ATOM 667 C CA . ARG A 1 86 ? -14.846 -5.605 7.925 1.00 95.44 86 ARG A CA 1
ATOM 668 C C . ARG A 1 86 ? -13.603 -5.457 8.795 1.00 95.44 86 ARG A C 1
ATOM 670 O O . ARG A 1 86 ? -13.281 -4.332 9.160 1.00 95.44 86 ARG A O 1
ATOM 677 N N . THR A 1 87 ? -12.891 -6.549 9.070 1.00 93.69 87 THR A N 1
ATOM 678 C CA . THR A 1 87 ? -11.656 -6.518 9.868 1.00 93.69 87 THR A CA 1
ATOM 679 C C . THR A 1 87 ? -10.572 -5.668 9.203 1.00 93.69 87 THR A C 1
ATOM 681 O O . THR A 1 87 ? -9.916 -4.872 9.867 1.00 93.69 87 THR A O 1
ATOM 684 N N . LEU A 1 88 ? -10.416 -5.743 7.878 1.00 93.69 88 LEU A N 1
ATOM 685 C CA . LEU A 1 88 ? -9.454 -4.909 7.143 1.00 93.69 88 LEU A CA 1
ATOM 686 C C . LEU A 1 88 ? -9.807 -3.407 7.165 1.00 93.69 88 LEU A C 1
ATOM 688 O O . LEU A 1 88 ? -8.930 -2.562 6.973 1.00 93.69 88 LEU A O 1
ATOM 692 N N . CYS A 1 89 ? -11.066 -3.055 7.431 1.00 94.94 89 CYS A N 1
ATOM 693 C CA . CYS A 1 89 ? -11.505 -1.672 7.628 1.00 94.94 89 CYS A CA 1
ATOM 694 C C . CYS A 1 89 ? -11.327 -1.170 9.073 1.00 94.94 89 CYS A C 1
ATOM 696 O O . CYS A 1 89 ? -11.400 0.039 9.312 1.00 94.94 89 CYS A O 1
ATOM 698 N N . GLU A 1 90 ? -11.097 -2.050 10.051 1.00 93.44 90 GLU A N 1
ATOM 699 C CA . GLU A 1 90 ? -10.912 -1.647 11.447 1.00 93.44 90 GLU A CA 1
ATOM 700 C C . GLU A 1 90 ? -9.588 -0.890 11.638 1.00 93.44 90 GLU A C 1
ATOM 702 O O . GLU A 1 90 ? -8.569 -1.276 11.072 1.00 93.44 90 GLU A O 1
ATOM 707 N N . PRO A 1 91 ? -9.543 0.178 12.455 1.00 90.62 91 PRO A N 1
ATOM 708 C CA . PRO A 1 91 ? -8.317 0.933 12.703 1.00 90.62 91 PRO A CA 1
ATOM 709 C C . PRO A 1 91 ? -7.451 0.261 13.785 1.00 90.62 91 PRO A C 1
ATOM 711 O O . PRO A 1 91 ? -7.038 0.894 14.761 1.00 90.62 91 PRO A O 1
ATOM 714 N N . ASN A 1 92 ? -7.233 -1.049 13.691 1.00 86.94 92 ASN A N 1
ATOM 715 C CA . ASN A 1 92 ? -6.459 -1.867 14.635 1.00 86.94 92 ASN A CA 1
ATOM 716 C C . ASN A 1 92 ? -5.191 -2.473 14.015 1.00 86.94 92 ASN A C 1
ATOM 718 O O . ASN A 1 92 ? -4.478 -3.205 14.700 1.00 86.94 92 ASN A O 1
ATOM 722 N N . TRP A 1 93 ? -4.866 -2.112 12.773 1.00 86.62 93 TRP A N 1
ATOM 723 C CA . TRP A 1 93 ? -3.647 -2.547 12.104 1.00 86.62 93 TRP A CA 1
ATOM 724 C C . TRP A 1 93 ? -2.485 -1.628 12.442 1.00 86.62 93 TRP A C 1
ATOM 726 O O . TRP A 1 93 ? -2.638 -0.409 12.555 1.00 86.62 93 TRP A O 1
ATOM 736 N N . TYR A 1 94 ? -1.308 -2.224 12.579 1.00 86.31 94 TYR A N 1
ATOM 737 C CA . TYR A 1 94 ? -0.056 -1.515 12.788 1.00 86.31 94 TYR A CA 1
ATOM 738 C C . TYR A 1 94 ? 0.743 -1.554 11.484 1.00 86.31 94 TYR A C 1
ATOM 740 O O . TYR A 1 94 ? 0.799 -2.571 10.802 1.00 86.31 94 TYR A O 1
ATOM 748 N N . PHE A 1 95 ? 1.363 -0.441 11.118 1.00 85.38 95 PHE A N 1
ATOM 749 C CA . PHE A 1 95 ? 2.189 -0.329 9.925 1.00 85.38 95 PHE A CA 1
ATOM 750 C C . PHE A 1 95 ? 3.556 0.174 10.337 1.00 85.38 95 PHE A C 1
ATOM 752 O O . PHE A 1 95 ? 3.688 1.269 10.880 1.00 85.38 95 PHE A O 1
ATOM 759 N N . ASP A 1 96 ? 4.570 -0.640 10.096 1.00 84.31 96 ASP A N 1
ATOM 760 C CA . ASP A 1 96 ? 5.946 -0.271 10.358 1.00 84.31 96 ASP A CA 1
ATOM 761 C C . ASP A 1 96 ? 6.398 0.911 9.482 1.00 84.31 96 ASP A C 1
ATOM 763 O O . ASP A 1 96 ? 6.140 0.950 8.281 1.00 84.31 96 ASP A O 1
ATOM 767 N N . ARG A 1 97 ? 7.126 1.859 10.077 1.00 81.12 97 ARG A N 1
ATOM 768 C CA . ARG A 1 97 ? 7.756 2.981 9.370 1.00 81.12 97 ARG A CA 1
ATOM 769 C C . ARG A 1 97 ? 9.143 2.658 8.819 1.00 81.12 97 ARG A C 1
ATOM 771 O O . ARG A 1 97 ? 9.806 3.539 8.290 1.00 81.12 97 ARG A O 1
ATOM 778 N N . LYS A 1 98 ? 9.621 1.420 8.972 1.00 76.94 98 LYS A N 1
ATOM 779 C CA . LYS A 1 98 ? 10.893 0.906 8.421 1.00 76.94 98 LYS A CA 1
ATOM 780 C C . LYS A 1 98 ? 12.118 1.769 8.766 1.00 76.94 98 LYS A C 1
ATOM 782 O O . LYS A 1 98 ? 13.067 1.856 7.994 1.00 76.94 98 LYS A O 1
ATOM 787 N N . GLY A 1 99 ? 12.102 2.399 9.942 1.00 75.88 99 GLY A N 1
ATOM 788 C CA . GLY A 1 99 ? 13.171 3.291 10.404 1.00 75.88 99 GLY A CA 1
ATOM 789 C C . GLY A 1 99 ? 13.080 4.732 9.885 1.00 75.88 99 GLY A C 1
ATOM 790 O O . GLY A 1 99 ? 13.933 5.543 10.230 1.00 75.88 99 GLY A O 1
ATOM 791 N N . GLU A 1 100 ? 12.051 5.079 9.107 1.00 76.50 100 GLU A N 1
ATOM 792 C CA . GLU A 1 100 ? 11.765 6.449 8.662 1.00 76.50 100 GLU A CA 1
ATOM 793 C C . GLU A 1 100 ? 10.919 7.202 9.708 1.00 76.50 100 GLU A C 1
ATOM 795 O O . GLU A 1 100 ? 9.738 7.506 9.511 1.00 76.50 100 GLU A O 1
ATOM 800 N N . THR A 1 101 ? 11.531 7.470 10.863 1.00 81.25 101 THR A N 1
ATOM 801 C CA . THR A 1 101 ? 10.927 8.152 12.023 1.00 81.25 101 THR A CA 1
ATOM 802 C C . THR A 1 101 ? 11.641 9.454 12.363 1.00 81.25 101 THR A C 1
ATOM 804 O O . THR A 1 101 ? 12.870 9.507 12.305 1.00 81.25 101 THR A O 1
ATOM 807 N N . SER A 1 102 ? 10.891 10.470 12.795 1.00 82.06 102 SER A N 1
ATOM 808 C CA . SER A 1 102 ? 11.454 11.680 13.412 1.00 82.06 102 SER A CA 1
ATOM 809 C C . SER A 1 102 ? 11.620 11.515 14.929 1.00 82.06 102 SER A C 1
ATOM 811 O O . SER A 1 102 ? 11.094 10.576 15.528 1.00 82.06 102 SER A O 1
ATOM 813 N N . GLU A 1 103 ? 12.345 12.438 15.567 1.00 84.94 103 GLU A N 1
ATOM 814 C CA . GLU A 1 103 ? 12.500 12.454 17.025 1.00 84.94 103 GLU A CA 1
ATOM 815 C C . GLU A 1 103 ? 11.135 12.566 17.725 1.00 84.94 103 GLU A C 1
ATOM 817 O O . GLU A 1 103 ? 10.323 13.431 17.400 1.00 84.94 103 GLU A O 1
ATOM 822 N N . GLY A 1 104 ? 10.885 11.670 18.682 1.00 85.38 104 GLY A N 1
ATOM 823 C CA . GLY A 1 104 ? 9.635 11.620 19.445 1.00 85.38 104 GLY A CA 1
ATOM 824 C C . GLY A 1 104 ? 8.477 10.898 18.750 1.00 85.38 104 GLY A C 1
ATOM 825 O O . GLY A 1 10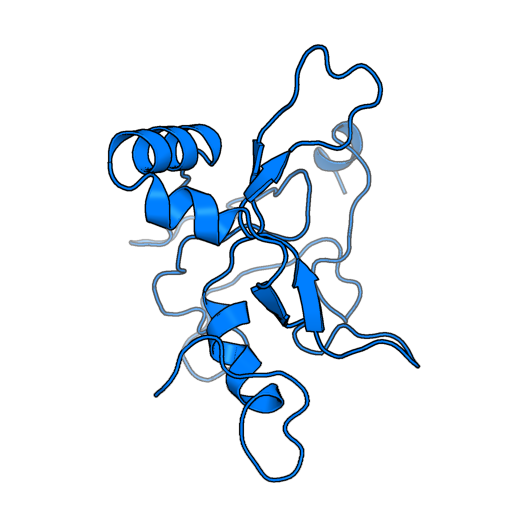4 ? 7.415 10.765 19.354 1.00 85.38 104 GLY A O 1
ATOM 826 N N . GLU A 1 105 ? 8.658 10.407 17.521 1.00 86.50 105 GLU A N 1
ATOM 827 C CA . GLU A 1 105 ? 7.639 9.618 16.833 1.00 86.50 105 GLU A CA 1
ATOM 828 C C . GLU A 1 105 ? 7.812 8.113 17.063 1.00 86.50 105 GLU A C 1
ATOM 830 O O . GLU A 1 105 ? 8.923 7.589 17.151 1.00 86.50 105 GLU A O 1
ATOM 835 N N . GLU A 1 106 ? 6.689 7.398 17.096 1.00 86.75 106 GLU A N 1
ATOM 836 C CA . GLU A 1 106 ? 6.688 5.940 17.165 1.00 86.75 106 GLU A CA 1
ATOM 837 C C . GLU A 1 106 ? 7.230 5.311 15.872 1.00 86.75 106 GLU A C 1
ATOM 839 O O . GLU A 1 106 ? 7.050 5.830 14.766 1.00 86.75 106 GLU A O 1
ATOM 844 N N . GLY A 1 107 ? 7.839 4.129 16.017 1.00 85.25 107 GLY A N 1
ATOM 845 C CA . GLY A 1 107 ? 8.350 3.293 14.919 1.00 85.25 107 GLY A CA 1
ATOM 846 C C . GLY A 1 107 ? 7.282 2.698 14.002 1.00 85.25 107 GLY A C 1
ATOM 847 O O . GLY A 1 107 ? 7.611 2.052 13.008 1.00 85.25 107 GLY A O 1
ATOM 848 N N . TRP A 1 108 ? 6.013 2.904 14.331 1.00 86.12 108 TRP A N 1
ATOM 849 C CA . TRP A 1 108 ? 4.855 2.344 13.654 1.00 86.12 108 TRP A CA 1
ATOM 850 C C . TRP A 1 108 ? 3.715 3.367 13.630 1.00 86.12 108 TRP A C 1
ATOM 852 O O . TRP A 1 108 ? 3.677 4.307 14.421 1.00 86.12 108 TRP A O 1
ATOM 862 N N . VAL A 1 109 ? 2.759 3.167 12.727 1.00 87.25 109 VAL A N 1
ATOM 863 C CA . VAL A 1 109 ? 1.512 3.934 12.644 1.00 87.25 109 VAL A CA 1
ATOM 864 C C . VAL A 1 109 ? 0.340 2.976 12.755 1.00 87.25 109 VAL A C 1
ATOM 866 O O . VAL A 1 109 ? 0.333 1.933 12.109 1.00 87.25 109 VAL A O 1
ATOM 869 N N . ARG A 1 110 ? -0.666 3.330 13.553 1.00 88.50 110 ARG A N 1
ATOM 870 C CA . ARG A 1 110 ? -1.915 2.569 13.638 1.00 88.50 110 ARG A CA 1
ATOM 871 C C . ARG A 1 110 ? -2.935 3.097 12.628 1.00 88.50 110 ARG A C 1
ATOM 873 O O . ARG A 1 110 ? -3.067 4.309 12.474 1.00 88.50 110 ARG A O 1
ATOM 880 N N . GLY A 1 111 ? -3.655 2.211 11.947 1.00 89.69 111 GLY A N 1
ATOM 881 C CA . GLY A 1 111 ? -4.675 2.583 10.965 1.00 89.69 111 GLY A CA 1
ATOM 882 C C . GLY A 1 111 ? -5.479 1.391 10.450 1.00 89.69 111 GLY A C 1
ATOM 883 O O . GLY A 1 111 ? -5.432 0.313 11.037 1.00 89.69 111 GLY A O 1
ATOM 884 N N . SER A 1 112 ? -6.211 1.606 9.358 1.00 92.25 112 SER A N 1
ATOM 885 C CA . SER A 1 112 ? -6.965 0.570 8.642 1.00 92.25 112 SER A CA 1
ATOM 886 C C . SER A 1 112 ? -6.248 0.175 7.350 1.00 92.25 112 SER A C 1
ATOM 888 O O . SER A 1 112 ? -5.560 1.006 6.749 1.00 92.25 112 SER A O 1
ATOM 890 N N . VAL A 1 113 ? -6.436 -1.067 6.894 1.00 93.19 113 VAL A N 1
ATOM 891 C CA . VAL A 1 113 ? -5.947 -1.511 5.578 1.00 93.19 113 VAL A CA 1
ATOM 892 C C . VAL A 1 113 ? -6.780 -0.879 4.471 1.00 93.19 113 VAL A C 1
ATOM 894 O O . VAL A 1 113 ? -6.202 -0.333 3.538 1.00 93.19 113 VAL A O 1
ATOM 897 N N . PHE A 1 114 ? -8.109 -0.884 4.594 1.00 94.69 114 PHE A N 1
ATOM 898 C CA . PHE A 1 114 ? -9.014 -0.136 3.718 1.00 94.69 114 PHE A CA 1
ATOM 899 C C . PHE A 1 114 ? -9.668 1.016 4.477 1.00 94.69 114 PHE A C 1
ATOM 901 O O . PHE A 1 114 ? -10.081 0.868 5.625 1.00 94.69 114 PHE A O 1
ATOM 908 N N . TYR A 1 115 ? -9.771 2.173 3.835 1.00 92.69 115 TYR A N 1
ATOM 909 C CA . TYR A 1 115 ? -10.423 3.352 4.394 1.00 92.69 115 TYR A CA 1
ATOM 910 C C . TYR A 1 115 ? -10.992 4.222 3.276 1.00 92.69 115 TYR A C 1
ATOM 912 O O . TYR A 1 115 ? -10.566 4.138 2.125 1.00 92.69 115 TYR A O 1
ATOM 920 N N . LEU A 1 116 ? -11.982 5.047 3.603 1.00 90.88 116 LEU A N 1
ATOM 921 C CA . LEU A 1 116 ? -12.541 5.995 2.645 1.00 90.88 116 LEU A CA 1
ATOM 922 C C . LEU A 1 116 ? -11.704 7.268 2.609 1.00 90.88 116 LEU A C 1
ATOM 924 O O . LEU A 1 116 ? -11.137 7.686 3.620 1.00 90.88 116 LEU A O 1
ATOM 928 N N . GLU A 1 117 ? -11.644 7.870 1.429 1.00 84.75 117 GLU A N 1
ATOM 929 C CA . GLU A 1 117 ? -11.112 9.211 1.245 1.00 84.75 117 GLU A CA 1
ATOM 930 C C . GLU A 1 117 ? -11.784 10.182 2.214 1.00 84.75 117 GLU A C 1
ATOM 932 O O . GLU A 1 117 ? -13.007 10.174 2.377 1.00 84.75 117 GLU A O 1
ATOM 937 N N . ASN A 1 118 ? -10.972 11.012 2.862 1.00 77.62 118 ASN A N 1
ATOM 938 C CA . ASN A 1 118 ? -11.466 12.057 3.741 1.00 77.62 118 ASN A CA 1
ATOM 939 C C . ASN A 1 118 ? -11.851 13.280 2.899 1.00 77.62 118 ASN A C 1
ATOM 941 O O . ASN A 1 118 ? -11.125 14.270 2.881 1.00 77.62 118 ASN A O 1
ATOM 945 N N . ASP A 1 119 ? -12.946 13.154 2.149 1.00 75.69 119 ASP A N 1
ATOM 946 C CA . ASP A 1 119 ? -13.531 14.240 1.362 1.00 75.69 119 ASP A CA 1
ATOM 947 C C . ASP A 1 119 ? -14.724 14.851 2.114 1.00 75.69 119 ASP A C 1
ATOM 949 O O . ASP A 1 119 ? -15.667 14.145 2.499 1.00 75.69 119 ASP A O 1
ATOM 953 N N . ASP A 1 120 ? -14.673 16.168 2.316 1.00 71.31 120 ASP A N 1
ATOM 954 C CA . ASP A 1 120 ? -15.706 16.949 2.999 1.00 71.31 120 ASP A CA 1
ATOM 955 C C . ASP A 1 120 ? -17.045 16.903 2.248 1.00 71.31 120 ASP A C 1
ATOM 957 O O . ASP A 1 120 ? -18.105 16.945 2.877 1.00 71.31 120 ASP A O 1
ATOM 961 N N . ASP A 1 121 ? -17.016 16.769 0.917 1.00 71.69 121 ASP A N 1
ATOM 962 C CA . ASP A 1 121 ? -18.224 16.788 0.086 1.00 71.69 121 ASP A CA 1
ATOM 963 C C . ASP A 1 121 ? -18.975 15.443 0.105 1.00 71.69 121 ASP A C 1
ATOM 965 O O . ASP A 1 121 ? -20.151 15.385 -0.245 1.00 71.69 121 ASP A O 1
ATOM 969 N N . ARG A 1 122 ? -18.342 14.339 0.543 1.00 67.75 122 ARG A N 1
ATOM 970 C CA . ARG A 1 122 ? -18.888 12.954 0.596 1.00 67.75 122 ARG A CA 1
ATOM 971 C C . ARG A 1 122 ? -19.648 12.467 -0.656 1.00 67.75 122 ARG A C 1
ATOM 973 O O . ARG A 1 122 ? -20.212 11.372 -0.641 1.00 67.75 122 ARG A O 1
ATOM 980 N N . SER A 1 123 ? -19.659 13.242 -1.734 1.00 71.19 123 SER A N 1
ATOM 981 C CA . SER A 1 123 ? -20.440 13.033 -2.950 1.00 71.19 123 SER A CA 1
ATOM 982 C C . SER A 1 123 ? -19.820 11.937 -3.817 1.00 71.19 123 SER A C 1
ATOM 984 O O . SER A 1 123 ? -20.531 11.231 -4.533 1.00 71.19 123 SER A O 1
ATOM 986 N N . SER A 1 124 ? -18.507 11.718 -3.676 1.00 68.75 124 SER A N 1
ATOM 987 C CA . SER A 1 124 ? -17.786 10.580 -4.244 1.00 68.75 124 SER A CA 1
ATOM 988 C C . SER A 1 124 ? -16.715 10.042 -3.291 1.00 68.75 124 SER A C 1
ATOM 990 O O . SER A 1 124 ? -15.526 10.285 -3.475 1.00 68.75 124 SER A O 1
ATOM 992 N N . LEU A 1 125 ? -17.120 9.280 -2.273 1.00 80.31 125 LEU A N 1
ATOM 993 C CA . LEU A 1 125 ? -16.165 8.606 -1.387 1.00 80.31 125 LEU A CA 1
ATOM 994 C C . LEU A 1 125 ? -15.425 7.501 -2.153 1.00 80.31 125 LEU A C 1
ATOM 996 O O . LEU A 1 125 ? -16.037 6.535 -2.614 1.00 80.31 125 LEU A O 1
ATOM 1000 N N . ARG A 1 126 ? -14.103 7.638 -2.284 1.00 87.62 126 ARG A N 1
ATOM 1001 C CA . ARG A 1 126 ? -13.241 6.624 -2.906 1.00 87.62 126 ARG A CA 1
ATOM 1002 C C . ARG A 1 126 ? -12.619 5.726 -1.854 1.00 87.62 126 ARG A C 1
ATOM 1004 O O . ARG A 1 126 ? -12.314 6.171 -0.749 1.00 87.62 126 ARG A O 1
ATOM 1011 N N . VAL A 1 127 ? -12.402 4.464 -2.209 1.00 91.88 127 VAL A N 1
ATOM 1012 C CA . VAL A 1 127 ? -11.719 3.513 -1.329 1.00 91.88 127 VAL A CA 1
ATOM 1013 C C . VAL A 1 127 ? -10.218 3.646 -1.538 1.00 91.88 127 VAL A C 1
ATOM 1015 O O . VAL A 1 127 ? -9.699 3.450 -2.638 1.00 91.88 127 VAL A O 1
ATOM 1018 N N . TYR A 1 128 ? -9.515 3.931 -0.453 1.00 92.50 128 TYR A N 1
ATOM 1019 C CA . TYR A 1 128 ? -8.070 3.869 -0.368 1.00 92.50 128 TYR A CA 1
ATOM 1020 C C . TYR A 1 128 ? -7.656 2.607 0.378 1.00 92.50 128 TYR A C 1
ATOM 1022 O O . TYR A 1 128 ? -8.362 2.109 1.254 1.00 92.50 128 TYR A O 1
ATOM 1030 N N . ALA A 1 129 ? -6.478 2.102 0.021 1.00 92.62 129 ALA A N 1
ATOM 1031 C CA . ALA A 1 129 ? -5.812 1.066 0.785 1.00 92.62 129 ALA A CA 1
ATOM 1032 C C . ALA A 1 129 ? -4.433 1.522 1.246 1.00 92.62 129 ALA A C 1
ATOM 1034 O O . ALA A 1 129 ? -3.782 2.329 0.574 1.00 92.62 129 ALA A O 1
ATOM 1035 N N . ARG A 1 130 ? -3.990 0.951 2.361 1.00 90.31 130 ARG A N 1
ATOM 1036 C CA . ARG A 1 130 ? -2.606 0.905 2.818 1.00 90.31 130 ARG A CA 1
ATOM 1037 C C . ARG A 1 130 ? -2.269 -0.562 3.052 1.00 90.31 130 ARG A C 1
ATOM 1039 O O . ARG A 1 130 ? -2.777 -1.169 3.986 1.00 90.31 130 ARG A O 1
ATOM 1046 N N . PHE A 1 131 ? -1.430 -1.123 2.190 1.00 87.94 131 PHE A N 1
ATOM 1047 C CA . PHE A 1 131 ? -1.067 -2.532 2.251 1.00 87.94 131 PHE A CA 1
ATOM 1048 C C . PHE A 1 131 ? 0.373 -2.731 1.794 1.00 87.94 131 PHE A C 1
ATOM 1050 O O . PHE A 1 131 ? 0.746 -2.318 0.698 1.00 87.94 131 PHE A O 1
ATOM 1057 N N . ASP A 1 132 ? 1.165 -3.369 2.643 1.00 85.62 132 ASP A N 1
ATOM 1058 C CA . ASP A 1 132 ? 2.491 -3.877 2.318 1.00 85.62 132 ASP A CA 1
ATOM 1059 C C . ASP A 1 132 ? 2.754 -5.067 3.256 1.00 85.62 132 ASP A C 1
ATOM 1061 O O . ASP A 1 132 ? 2.90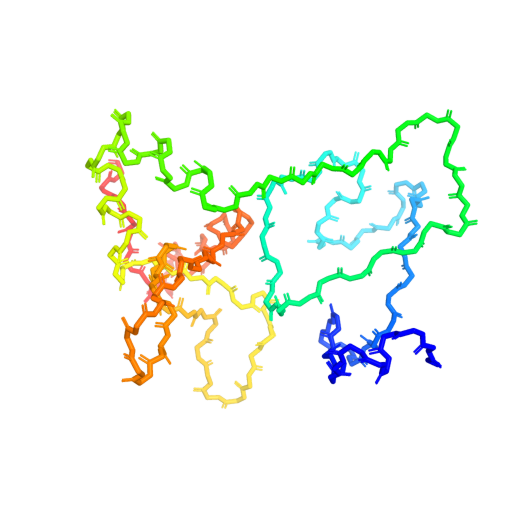6 -4.854 4.464 1.00 85.62 132 ASP A O 1
ATOM 1065 N N . PRO A 1 133 ? 2.825 -6.307 2.740 1.00 79.38 133 PRO A N 1
ATOM 1066 C CA . PRO A 1 133 ? 3.084 -7.496 3.558 1.00 79.38 133 PRO A CA 1
ATOM 1067 C C . PRO A 1 133 ? 4.381 -7.402 4.372 1.00 79.38 133 PRO A C 1
ATOM 1069 O O . PRO A 1 133 ? 4.522 -8.009 5.439 1.00 79.38 133 PRO A O 1
ATOM 1072 N N . MET A 1 134 ? 5.349 -6.621 3.885 1.00 75.25 134 MET A N 1
ATOM 1073 C CA . MET A 1 134 ? 6.606 -6.415 4.588 1.00 75.25 134 MET A CA 1
ATOM 1074 C C . MET A 1 134 ? 6.429 -5.553 5.830 1.00 75.25 134 MET A C 1
ATOM 1076 O O . MET A 1 134 ? 7.168 -5.778 6.783 1.00 75.25 134 MET A O 1
ATOM 1080 N N . ASN A 1 135 ? 5.459 -4.630 5.856 1.00 70.50 135 ASN A N 1
ATOM 1081 C CA . ASN A 1 135 ? 5.144 -3.864 7.064 1.00 70.50 135 ASN A CA 1
ATOM 1082 C C . ASN A 1 135 ? 4.656 -4.789 8.171 1.00 70.50 135 ASN A C 1
ATOM 1084 O O . ASN A 1 135 ? 5.094 -4.648 9.302 1.00 70.50 135 ASN A O 1
ATOM 1088 N N . GLU A 1 136 ? 3.793 -5.752 7.849 1.00 64.94 136 GLU A N 1
ATOM 1089 C CA . GLU A 1 136 ? 3.250 -6.700 8.827 1.00 64.94 136 GLU A CA 1
ATOM 1090 C C . GLU A 1 136 ? 4.324 -7.659 9.348 1.00 64.94 136 GLU A C 1
ATOM 1092 O O . GLU A 1 136 ? 4.433 -7.894 10.550 1.00 64.94 136 GLU A O 1
ATOM 1097 N N . THR A 1 137 ? 5.180 -8.164 8.456 1.00 63.47 137 THR A N 1
ATOM 1098 C CA . THR A 1 137 ? 6.273 -9.072 8.838 1.00 63.47 137 THR A CA 1
ATOM 1099 C C . THR A 1 137 ? 7.317 -8.357 9.700 1.00 63.47 137 THR A C 1
ATOM 1101 O O . THR A 1 137 ? 7.857 -8.919 10.655 1.00 63.47 137 THR A O 1
ATOM 1104 N N . SER A 1 138 ? 7.601 -7.092 9.393 1.00 63.53 138 SER A N 1
ATOM 1105 C CA . SER A 1 138 ? 8.610 -6.306 10.093 1.00 63.53 138 SER A CA 1
ATOM 1106 C C . SER A 1 138 ? 8.129 -5.777 11.452 1.00 63.53 138 SER A C 1
ATOM 1108 O O . SER A 1 138 ? 8.977 -5.436 12.285 1.00 63.53 138 SER A O 1
ATOM 1110 N N . LEU A 1 139 ? 6.814 -5.784 11.730 1.00 70.06 139 LEU A N 1
ATOM 1111 C CA . LEU A 1 139 ? 6.246 -5.497 13.057 1.00 70.06 139 LEU A CA 1
ATOM 1112 C C . LEU A 1 139 ? 6.703 -6.472 14.142 1.00 70.06 139 LEU A C 1
ATOM 1114 O O . LEU A 1 139 ? 6.601 -6.135 15.322 1.00 70.06 139 LEU A O 1
ATOM 1118 N N . ALA A 1 140 ? 7.210 -7.654 13.775 1.00 68.69 140 ALA A N 1
ATOM 1119 C CA . ALA A 1 140 ? 7.674 -8.653 14.735 1.00 68.69 140 ALA A CA 1
ATOM 1120 C C . ALA A 1 140 ? 8.634 -8.061 15.787 1.00 68.69 140 ALA A C 1
ATOM 1122 O O . ALA A 1 140 ? 8.602 -8.434 16.957 1.00 68.69 140 ALA A O 1
ATOM 1123 N N . ARG A 1 141 ? 9.443 -7.063 15.406 1.00 73.69 141 ARG A N 1
ATOM 1124 C CA . ARG A 1 141 ? 10.375 -6.378 16.318 1.00 73.69 141 ARG A CA 1
ATOM 1125 C C . ARG A 1 141 ? 9.716 -5.486 17.375 1.00 73.69 141 ARG A C 1
ATOM 1127 O O . ARG A 1 141 ? 10.380 -5.091 18.322 1.00 73.69 141 ARG A O 1
ATOM 1134 N N . PHE A 1 142 ? 8.441 -5.146 17.200 1.00 74.88 142 PHE A N 1
ATOM 1135 C CA . PHE A 1 142 ? 7.664 -4.337 18.137 1.00 74.88 142 PHE A CA 1
ATOM 1136 C C . PHE A 1 142 ? 6.667 -5.170 18.949 1.00 74.88 142 PHE A C 1
ATOM 1138 O O . PHE A 1 142 ? 6.179 -4.678 19.961 1.00 74.88 142 PHE A O 1
ATOM 1145 N N . ASN A 1 143 ? 6.354 -6.404 18.540 1.00 74.38 143 ASN A N 1
ATOM 1146 C CA . ASN A 1 143 ? 5.400 -7.282 19.235 1.00 74.38 143 ASN A CA 1
ATOM 1147 C C . ASN A 1 143 ? 6.051 -8.492 19.928 1.00 74.38 143 ASN A C 1
ATOM 1149 O O . ASN A 1 143 ? 5.351 -9.319 20.509 1.00 74.38 143 ASN A O 1
ATOM 1153 N N . SER A 1 144 ? 7.379 -8.621 19.873 1.00 70.56 144 SER A N 1
ATOM 1154 C CA . SER A 1 144 ? 8.115 -9.725 20.489 1.00 70.56 144 SER A CA 1
ATOM 1155 C C . SER A 1 144 ? 9.336 -9.235 21.275 1.00 70.56 144 SER A C 1
ATOM 1157 O O . SER A 1 144 ? 9.853 -8.148 21.030 1.00 70.56 144 SER A O 1
ATOM 1159 N N . GLY A 1 145 ? 9.792 -10.043 22.239 1.00 72.56 145 GLY A N 1
ATOM 1160 C CA . GLY A 1 145 ? 10.924 -9.712 23.111 1.00 72.56 145 GLY A CA 1
ATOM 1161 C C . GLY A 1 145 ? 10.538 -8.945 24.388 1.00 72.56 145 GLY A C 1
ATOM 1162 O O . GLY A 1 145 ? 9.356 -8.709 24.635 1.00 72.56 145 GLY A O 1
ATOM 1163 N N . PRO A 1 146 ? 11.529 -8.590 25.229 1.00 69.56 146 PRO A N 1
ATOM 1164 C CA . PRO A 1 146 ? 11.299 -7.939 26.525 1.00 69.56 146 PRO A CA 1
ATOM 1165 C C . PRO A 1 146 ? 10.743 -6.510 26.413 1.00 69.56 146 PRO A C 1
ATOM 1167 O O . PRO A 1 146 ? 10.143 -6.027 27.367 1.00 69.56 146 PRO A O 1
ATOM 1170 N N . ASP A 1 147 ? 10.892 -5.865 25.251 1.00 71.06 147 ASP A N 1
ATOM 1171 C CA . ASP A 1 147 ? 10.493 -4.474 24.999 1.00 71.06 147 ASP A CA 1
ATOM 1172 C C . ASP A 1 147 ? 9.263 -4.348 24.080 1.00 71.06 147 ASP A C 1
ATOM 1174 O O . ASP A 1 147 ? 9.103 -3.331 23.404 1.00 71.06 147 ASP A O 1
ATOM 1178 N N . ALA A 1 148 ? 8.402 -5.371 24.011 1.00 76.88 148 ALA A N 1
ATOM 1179 C CA . ALA A 1 148 ? 7.217 -5.354 23.150 1.00 76.88 148 ALA A CA 1
ATOM 1180 C C . ALA A 1 148 ? 6.326 -4.117 23.419 1.00 76.88 148 ALA A C 1
ATOM 1182 O O . ALA A 1 148 ? 5.913 -3.853 24.548 1.00 76.88 148 ALA A O 1
ATOM 1183 N N . ARG A 1 149 ? 6.033 -3.350 22.361 1.00 79.31 149 ARG A N 1
ATOM 1184 C CA . ARG A 1 149 ? 5.280 -2.081 22.376 1.00 79.31 149 ARG A CA 1
ATOM 1185 C C . ARG A 1 149 ? 3.884 -2.187 21.769 1.00 79.31 149 ARG A C 1
ATOM 1187 O O . ARG A 1 149 ? 3.061 -1.310 22.018 1.00 79.31 149 ARG A O 1
ATOM 1194 N N . ILE A 1 150 ? 3.617 -3.219 20.969 1.00 78.94 150 ILE A N 1
ATOM 1195 C CA . ILE A 1 150 ? 2.319 -3.422 20.313 1.00 78.94 150 ILE A CA 1
ATOM 1196 C C . ILE A 1 150 ? 1.731 -4.788 20.704 1.00 78.94 150 ILE A C 1
ATOM 1198 O O . ILE A 1 150 ? 2.487 -5.751 20.866 1.00 78.94 150 ILE A O 1
ATOM 1202 N N . PRO A 1 151 ? 0.400 -4.892 20.864 1.00 75.19 151 PRO A N 1
ATOM 1203 C CA . PRO A 1 151 ? -0.263 -6.161 21.147 1.00 75.19 151 PRO A CA 1
ATOM 1204 C C . PRO A 1 151 ? -0.174 -7.124 19.951 1.00 75.19 151 PRO A C 1
ATOM 1206 O O . PRO A 1 151 ? 0.010 -6.701 18.807 1.00 75.19 151 PRO A O 1
ATOM 1209 N N . PHE A 1 152 ? -0.325 -8.427 20.206 1.00 67.88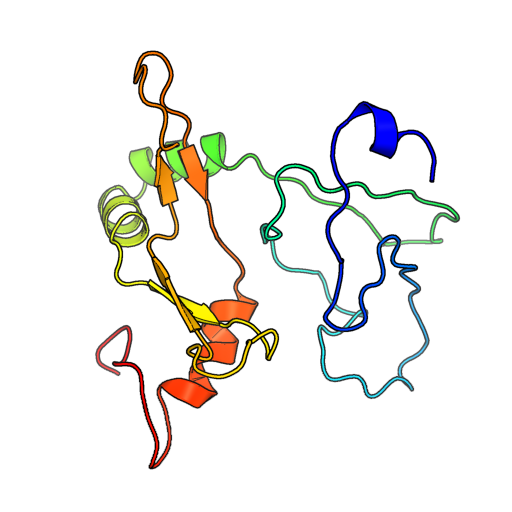 152 PHE A N 1
ATOM 1210 C CA . PHE A 1 152 ? -0.454 -9.413 19.131 1.00 67.88 152 PHE A CA 1
ATOM 1211 C C . PHE A 1 152 ? -1.754 -9.187 18.348 1.00 67.88 152 PHE A C 1
ATOM 1213 O O . PHE A 1 152 ? -2.789 -8.867 18.927 1.00 67.88 152 PHE A O 1
ATOM 1220 N N . LEU A 1 153 ? -1.688 -9.369 17.026 1.00 61.12 153 LEU A N 1
ATOM 1221 C CA . LEU A 1 153 ? -2.846 -9.261 16.128 1.00 61.12 153 LEU A CA 1
ATOM 1222 C C . LEU A 1 153 ? -3.814 -10.452 16.257 1.00 61.12 153 LEU A C 1
ATOM 1224 O O . LEU A 1 153 ? -4.973 -10.337 15.877 1.00 61.12 153 LEU A O 1
ATOM 1228 N N . SER A 1 154 ? -3.355 -11.583 16.796 1.00 59.31 154 SER A N 1
ATOM 1229 C CA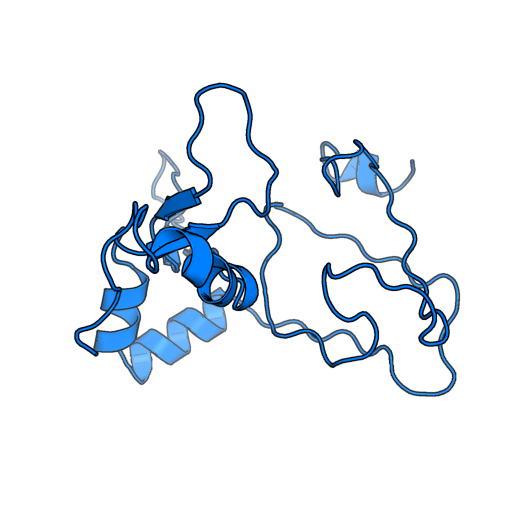 . SER A 1 154 ? -4.180 -12.746 17.139 1.00 59.31 154 SER A CA 1
ATOM 1230 C C . SER A 1 154 ? -3.580 -13.495 18.327 1.00 59.31 154 SER A C 1
ATOM 1232 O O . SER A 1 154 ? -2.375 -13.392 18.591 1.00 59.31 154 SER A O 1
ATOM 1234 N N . ASP A 1 155 ? -4.426 -14.236 19.043 1.00 59.59 155 ASP A N 1
ATOM 1235 C CA . ASP A 1 155 ? -3.973 -15.212 20.030 1.00 59.59 155 ASP A CA 1
ATOM 1236 C C . ASP A 1 155 ? -3.172 -16.298 19.291 1.00 59.59 155 ASP A C 1
ATOM 1238 O O . ASP A 1 155 ? -3.634 -16.831 18.282 1.00 59.59 155 ASP A O 1
ATOM 1242 N N . ARG A 1 156 ? -1.939 -16.552 19.743 1.00 53.12 156 ARG A N 1
ATOM 1243 C CA . ARG A 1 156 ? -1.023 -17.525 19.126 1.00 53.12 156 ARG A CA 1
ATOM 1244 C C . ARG A 1 156 ? -1.567 -18.949 19.117 1.00 53.12 156 ARG A C 1
ATOM 1246 O O . ARG A 1 156 ? -2.159 -19.349 20.143 1.00 53.12 156 ARG A O 1
#

Secondary structure (DSSP, 8-state):
--GGGGT-----SSTT--SS-------S-----SS-TTS-PPP---SSS------SS--SS--------HHHHHHHHHHH-HHHHHHHHSTTEEEE-TT---TT--SEEEE-SEEE---TT-TTPPEEE---HHHHHHTHHHHSSTT--S--SS--